Protein AF-0000000085126220 (afdb_homodimer)

Structure (mmCIF, N/CA/C/O backbone):
data_AF-0000000085126220-model_v1
#
loop_
_entity.id
_entity.type
_entity.pdbx_description
1 polymer 'Uncharacterized protein'
#
loop_
_atom_site.group_PDB
_atom_site.id
_atom_site.type_symbol
_atom_site.label_atom_id
_atom_site.label_alt_id
_atom_site.label_comp_id
_atom_site.label_asym_id
_atom_site.label_entity_id
_atom_site.label_seq_id
_atom_site.pdbx_PDB_ins_code
_atom_site.Cartn_x
_atom_site.Cartn_y
_atom_site.Cartn_z
_atom_site.occupancy
_atom_site.B_iso_or_equiv
_atom_site.auth_seq_id
_atom_site.auth_comp_id
_atom_site.auth_asym_id
_atom_site.auth_atom_id
_atom_site.pdbx_PDB_model_num
ATOM 1 N N . MET A 1 1 ? -13.75 8.086 2.643 1 91.69 1 MET A N 1
ATOM 2 C CA . MET A 1 1 ? -12.938 8.398 1.47 1 91.69 1 MET A CA 1
ATOM 3 C C . MET A 1 1 ? -11.453 8.195 1.765 1 91.69 1 MET A C 1
ATOM 5 O O . MET A 1 1 ? -10.992 8.469 2.875 1 91.69 1 MET A O 1
ATOM 9 N N . ILE A 1 2 ? -10.719 7.68 0.769 1 95.56 2 ILE A N 1
ATOM 10 C CA . ILE A 1 2 ? -9.289 7.43 0.929 1 95.56 2 ILE A CA 1
ATOM 11 C C . ILE A 1 2 ? -8.508 8.141 -0.176 1 95.56 2 ILE A C 1
ATOM 13 O O . ILE A 1 2 ? -8.859 8.039 -1.354 1 95.56 2 ILE A O 1
ATOM 17 N N . LEU A 1 3 ? -7.504 8.914 0.227 1 96.62 3 LEU A N 1
ATOM 18 C CA . LEU A 1 3 ? -6.648 9.609 -0.727 1 96.62 3 LEU A CA 1
ATOM 19 C C . LEU A 1 3 ? -5.254 8.992 -0.754 1 96.62 3 LEU A C 1
ATOM 21 O O . LEU A 1 3 ? -4.984 8.016 -0.046 1 96.62 3 LEU A O 1
ATOM 25 N N . THR A 1 4 ? -4.469 9.5 -1.659 1 97.75 4 THR A N 1
ATOM 26 C CA . THR A 1 4 ? -3.082 9.047 -1.735 1 97.75 4 THR A CA 1
ATOM 27 C C . THR A 1 4 ? -2.133 10.125 -1.222 1 97.75 4 THR A C 1
ATOM 29 O O . THR A 1 4 ? -2.27 11.297 -1.572 1 97.75 4 THR A O 1
ATOM 32 N N . LEU A 1 5 ? -1.262 9.734 -0.328 1 98.38 5 LEU A N 1
ATOM 33 C CA . LEU A 1 5 ? -0.122 10.547 0.077 1 98.38 5 LEU A CA 1
ATOM 34 C C . LEU A 1 5 ? 1.168 10.031 -0.548 1 98.38 5 LEU A C 1
ATOM 36 O O . LEU A 1 5 ? 1.564 8.883 -0.307 1 98.38 5 LEU A O 1
ATOM 40 N N . HIS A 1 6 ? 1.802 10.859 -1.366 1 98.81 6 HIS A N 1
ATOM 41 C CA . HIS A 1 6 ? 3.062 10.5 -2.002 1 98.81 6 HIS A CA 1
ATOM 42 C C . HIS A 1 6 ? 4.199 11.391 -1.518 1 98.81 6 HIS A C 1
ATOM 44 O O . HIS A 1 6 ? 4.164 12.609 -1.704 1 98.81 6 HIS A O 1
ATOM 50 N N . ILE A 1 7 ? 5.168 10.758 -0.934 1 98.69 7 ILE A N 1
ATOM 51 C CA . ILE A 1 7 ? 6.309 11.477 -0.385 1 98.69 7 ILE A CA 1
ATOM 52 C C . ILE A 1 7 ? 7.559 11.172 -1.209 1 98.69 7 ILE A C 1
ATOM 54 O O . ILE A 1 7 ? 7.855 10.008 -1.49 1 98.69 7 ILE A O 1
ATOM 58 N N . ASP A 1 8 ? 8.297 12.203 -1.526 1 98.5 8 ASP A N 1
ATOM 59 C CA . ASP A 1 8 ? 9.57 12.07 -2.236 1 98.5 8 ASP A CA 1
ATOM 60 C C . ASP A 1 8 ? 10.68 12.828 -1.522 1 98.5 8 ASP A C 1
ATOM 62 O O . ASP A 1 8 ? 10.461 13.938 -1.032 1 98.5 8 ASP A O 1
ATOM 66 N N . LYS A 1 9 ? 11.773 12.227 -1.567 1 98.06 9 LYS A N 1
ATOM 67 C CA . LYS A 1 9 ? 12.961 12.914 -1.07 1 98.06 9 LYS A CA 1
ATOM 68 C C . LYS A 1 9 ? 13.57 13.805 -2.148 1 98.06 9 LYS A C 1
ATOM 70 O O . LYS A 1 9 ? 13.906 13.328 -3.234 1 98.06 9 LYS A O 1
ATOM 75 N N . GLU A 1 10 ? 13.68 15.031 -1.831 1 97.56 10 GLU A N 1
ATOM 76 C CA . GLU A 1 10 ? 14.352 15.953 -2.738 1 97.56 10 GLU A CA 1
ATOM 77 C C . GLU A 1 10 ? 15.844 16.031 -2.447 1 97.56 10 GLU A C 1
ATOM 79 O O . GLU A 1 10 ? 16.672 15.883 -3.355 1 97.56 10 GLU A O 1
ATOM 84 N N . GLU A 1 11 ? 16.156 16.219 -1.338 1 96 11 GLU A N 1
ATOM 85 C CA . GLU A 1 11 ? 17.484 16.203 -0.728 1 96 11 GLU A CA 1
ATOM 86 C C . GLU A 1 11 ? 17.406 15.898 0.764 1 96 11 GLU A C 1
ATOM 88 O O . GLU A 1 11 ? 16.312 15.859 1.338 1 96 11 GLU A O 1
ATOM 93 N N . PRO A 1 12 ? 18.562 15.539 1.295 1 93.12 12 PRO A N 1
ATOM 94 C CA . PRO A 1 12 ? 18.516 15.266 2.732 1 93.12 12 PRO A CA 1
ATOM 95 C C . PRO A 1 12 ? 17.844 16.391 3.52 1 93.12 12 PRO A C 1
ATOM 97 O O . PRO A 1 12 ? 18.234 17.547 3.393 1 93.12 12 PRO A O 1
ATOM 100 N N . GLY A 1 13 ? 16.812 16.016 4.25 1 96.06 13 GLY A N 1
ATOM 101 C CA . GLY A 1 13 ? 16.141 16.984 5.098 1 96.06 13 GLY A CA 1
ATOM 102 C C . GLY A 1 13 ? 15.055 17.75 4.375 1 96.06 13 GLY A C 1
ATOM 103 O O . GLY A 1 13 ? 14.5 18.703 4.918 1 96.06 13 GLY A O 1
ATOM 104 N N . LEU A 1 14 ? 14.82 17.406 3.148 1 98.25 14 LEU A N 1
ATOM 105 C CA . LEU A 1 14 ? 13.766 18.047 2.363 1 98.25 14 LEU A CA 1
ATOM 106 C C . LEU A 1 14 ? 12.953 17.016 1.604 1 98.25 14 LEU A C 1
ATOM 108 O O . LEU A 1 14 ? 13.445 16.391 0.665 1 98.25 14 LEU A O 1
ATOM 112 N N . TYR A 1 15 ? 11.703 16.969 2.033 1 98.62 15 TYR A N 1
ATOM 113 C CA . TYR A 1 15 ? 10.758 16.031 1.438 1 98.62 15 TYR A CA 1
ATOM 114 C C . TYR A 1 15 ? 9.555 16.766 0.859 1 98.62 15 TYR A C 1
ATOM 116 O O . TYR A 1 15 ? 9.031 17.703 1.475 1 98.62 15 TYR A O 1
ATOM 124 N N . THR A 1 16 ? 9.156 16.359 -0.324 1 98.69 16 THR A N 1
ATOM 125 C CA . THR A 1 16 ? 7.914 16.844 -0.917 1 98.69 16 THR A CA 1
ATOM 126 C C . THR A 1 16 ? 6.789 15.828 -0.741 1 98.69 16 THR A C 1
ATOM 128 O O . THR A 1 16 ? 6.961 14.648 -1.04 1 98.69 16 THR A O 1
ATOM 131 N N . ALA A 1 17 ? 5.695 16.328 -0.171 1 98.5 17 ALA A N 1
ATOM 132 C CA . ALA A 1 17 ? 4.496 15.516 -0 1 98.5 17 ALA A CA 1
ATOM 133 C C . ALA A 1 17 ? 3.367 16 -0.905 1 98.5 17 ALA A C 1
ATOM 135 O O . ALA A 1 17 ? 3.07 17.203 -0.952 1 98.5 17 ALA A O 1
ATOM 136 N N . ARG A 1 18 ? 2.805 15.102 -1.617 1 98.06 18 ARG A N 1
ATOM 137 C CA . ARG A 1 18 ? 1.673 15.383 -2.494 1 98.06 18 ARG A CA 1
ATOM 138 C C . ARG A 1 18 ? 0.462 14.539 -2.115 1 98.06 18 ARG A C 1
ATOM 140 O O . ARG A 1 18 ? 0.597 13.344 -1.825 1 98.06 18 ARG A O 1
ATOM 147 N N . VAL A 1 19 ? -0.639 15.164 -2.096 1 97.5 19 VAL A N 1
ATOM 148 C CA . VAL A 1 19 ? -1.905 14.477 -1.861 1 97.5 19 VAL A CA 1
ATOM 149 C C . VAL A 1 19 ? -2.684 14.367 -3.172 1 97.5 19 VAL A C 1
ATOM 151 O O . VAL A 1 19 ? -2.881 15.367 -3.867 1 97.5 19 VAL A O 1
ATOM 154 N N . LEU A 1 20 ? -3.062 13.133 -3.473 1 96.81 20 LEU A N 1
ATOM 155 C CA . LEU A 1 20 ? -3.746 12.883 -4.738 1 96.81 20 LEU A CA 1
ATOM 156 C C . LEU A 1 20 ? -5.145 12.32 -4.496 1 96.81 20 LEU A C 1
ATOM 158 O O . LEU A 1 20 ? -5.336 11.477 -3.617 1 96.81 20 LEU A O 1
ATOM 162 N N . HIS A 1 21 ? -6.098 12.789 -5.203 1 94.5 21 HIS A N 1
ATOM 163 C CA . HIS A 1 21 ? -7.391 12.148 -5.422 1 94.5 21 HIS A CA 1
ATOM 164 C C . HIS A 1 21 ? -7.445 11.469 -6.789 1 94.5 21 HIS A C 1
ATOM 166 O O . HIS A 1 21 ? -7.617 12.133 -7.809 1 94.5 21 HIS A O 1
ATOM 172 N N . GLY A 1 22 ? -7.348 10.141 -6.73 1 90.44 22 GLY A N 1
ATOM 173 C CA . GLY A 1 22 ? -7.062 9.484 -8 1 90.44 22 GLY A CA 1
ATOM 174 C C . GLY A 1 22 ? -5.75 9.93 -8.617 1 90.44 22 GLY A C 1
ATOM 175 O O . GLY A 1 22 ? -4.695 9.828 -7.98 1 90.44 22 GLY A O 1
ATOM 176 N N . GLN A 1 23 ? -5.809 10.5 -9.812 1 90 23 GLN A N 1
ATOM 177 C CA . GLN A 1 23 ? -4.602 10.953 -10.492 1 90 23 GLN A CA 1
ATOM 178 C C . GLN A 1 23 ? -4.414 12.461 -10.328 1 90 23 GLN A C 1
ATOM 180 O O . GLN A 1 23 ? -3.383 13.008 -10.719 1 90 23 GLN A O 1
ATOM 185 N N . ALA A 1 24 ? -5.383 12.992 -9.648 1 95.19 24 ALA A N 1
ATOM 186 C CA . ALA A 1 24 ? -5.336 14.453 -9.539 1 95.19 24 ALA A CA 1
ATOM 187 C C . ALA A 1 24 ? -4.656 14.875 -8.242 1 95.19 24 ALA A C 1
ATOM 189 O O . ALA A 1 24 ? -5.043 14.438 -7.156 1 95.19 24 ALA A O 1
ATOM 190 N N . GLU A 1 25 ? -3.637 15.711 -8.383 1 96.12 25 GLU A N 1
ATOM 191 C CA . GLU A 1 25 ? -3 16.297 -7.199 1 96.12 25 GLU A CA 1
ATOM 192 C C . GLU A 1 25 ? -3.865 17.391 -6.586 1 96.12 25 GLU A C 1
ATOM 194 O O . GLU A 1 25 ? -4.27 18.328 -7.281 1 96.12 25 GLU A O 1
ATOM 199 N N . VAL A 1 26 ? -4.121 17.328 -5.297 1 94.31 26 VAL A N 1
ATOM 200 C CA . VAL A 1 26 ? -5.039 18.281 -4.68 1 94.31 26 VAL A CA 1
ATOM 201 C C . VAL A 1 26 ? -4.289 19.141 -3.662 1 94.31 26 VAL A C 1
ATOM 203 O O . VAL A 1 26 ? -4.781 20.188 -3.242 1 94.31 26 VAL A O 1
ATOM 206 N N . GLU A 1 27 ? -3.145 18.688 -3.242 1 95 27 GLU A N 1
ATOM 207 C CA . GLU A 1 27 ? -2.309 19.422 -2.301 1 95 27 GLU A CA 1
ATOM 208 C C . GLU A 1 27 ? -0.839 19.047 -2.453 1 95 27 GLU A C 1
ATOM 210 O O . GLU A 1 27 ? -0.52 17.906 -2.828 1 95 27 GLU A O 1
ATOM 215 N N . GLU A 1 28 ? 0.002 20 -2.229 1 97.06 28 GLU A N 1
ATOM 216 C CA . GLU A 1 28 ? 1.443 19.781 -2.154 1 97.06 28 GLU A CA 1
ATOM 217 C C . GLU A 1 28 ? 2.066 20.609 -1.035 1 97.06 28 GLU A C 1
ATOM 219 O O . GLU A 1 28 ? 1.725 21.781 -0.858 1 97.06 28 GLU A O 1
ATOM 224 N N . PHE A 1 29 ? 2.953 19.969 -0.278 1 97.38 29 PHE A N 1
ATOM 225 C CA . PHE A 1 29 ? 3.676 20.672 0.766 1 97.38 29 PHE A CA 1
ATOM 226 C C . PHE A 1 29 ? 5.035 20.031 1.022 1 97.38 29 PHE A C 1
ATOM 228 O O . PHE A 1 29 ? 5.32 18.953 0.509 1 97.38 29 PHE A O 1
ATOM 235 N N . GLN A 1 30 ? 5.891 20.781 1.815 1 98.06 30 GLN A N 1
ATOM 236 C CA . GLN A 1 30 ? 7.223 20.281 2.152 1 98.06 30 GLN A CA 1
ATOM 237 C C . GLN A 1 30 ? 7.328 19.953 3.641 1 98.06 30 GLN A C 1
ATOM 239 O O . GLN A 1 30 ? 6.598 20.531 4.457 1 98.06 30 GLN A O 1
ATOM 244 N N . SER A 1 31 ? 8.188 19.016 3.869 1 98.19 31 SER A N 1
ATOM 245 C CA . SER A 1 31 ? 8.461 18.625 5.246 1 98.19 31 SER A CA 1
ATOM 246 C C . SER A 1 31 ? 9.93 18.266 5.438 1 98.19 31 SER A C 1
ATOM 248 O O . SER A 1 31 ? 10.625 17.969 4.469 1 98.19 31 SER A O 1
ATOM 250 N N . GLY A 1 32 ? 10.344 18.344 6.719 1 98.31 32 GLY A N 1
ATOM 251 C CA . GLY A 1 32 ? 11.727 18 7.016 1 98.31 32 GLY A CA 1
ATOM 252 C C . GLY A 1 32 ? 11.969 16.516 7.133 1 98.31 32 GLY A C 1
ATOM 253 O O . GLY A 1 32 ? 13.102 16.047 6.996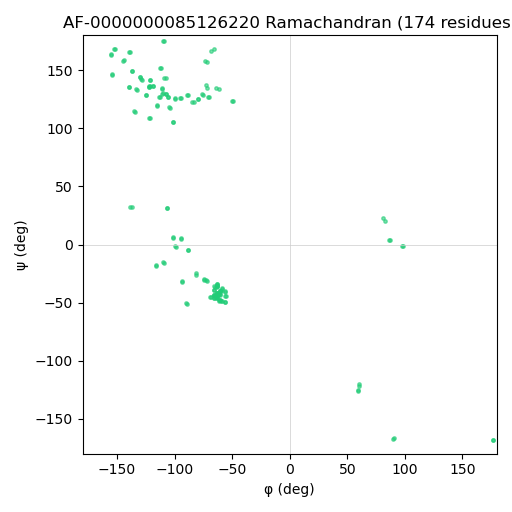 1 98.31 32 GLY A O 1
ATOM 254 N N . THR A 1 33 ? 10.953 15.75 7.488 1 98.56 33 THR A N 1
ATOM 255 C CA . THR A 1 33 ? 11.047 14.305 7.613 1 98.56 33 THR A CA 1
ATOM 256 C C . THR A 1 33 ? 9.805 13.625 7.039 1 98.56 33 THR A C 1
ATOM 258 O O . THR A 1 33 ? 8.789 14.289 6.797 1 98.56 33 THR A O 1
ATOM 261 N N . ILE A 1 34 ? 9.961 12.352 6.848 1 98.62 34 ILE A N 1
ATOM 262 C CA . ILE A 1 34 ? 8.836 11.562 6.371 1 98.62 34 ILE A CA 1
ATOM 263 C C . ILE A 1 34 ? 7.73 11.547 7.43 1 98.62 34 ILE A C 1
ATOM 265 O O . ILE A 1 34 ? 6.551 11.688 7.105 1 98.62 34 ILE A O 1
ATOM 269 N N . SER A 1 35 ? 8.109 11.359 8.68 1 98.75 35 SER A N 1
ATOM 270 C CA . SER A 1 35 ? 7.117 11.312 9.742 1 98.75 35 SER A CA 1
ATOM 271 C C . SER A 1 35 ? 6.371 12.641 9.867 1 98.75 35 SER A C 1
ATOM 273 O O . SER A 1 35 ? 5.16 12.656 10.094 1 98.75 35 SER A O 1
ATOM 275 N N . GLU A 1 36 ? 7.055 13.727 9.656 1 98.25 36 GLU A N 1
ATOM 276 C CA . GLU A 1 36 ? 6.406 15.039 9.672 1 98.25 36 GLU A CA 1
ATOM 277 C C . GLU A 1 36 ? 5.414 15.172 8.523 1 98.25 36 GLU A C 1
ATOM 279 O O . GLU A 1 36 ? 4.32 15.711 8.695 1 98.25 36 GLU A O 1
ATOM 284 N N . ALA A 1 37 ? 5.777 14.734 7.328 1 98.38 37 ALA A N 1
ATOM 285 C CA . ALA A 1 37 ? 4.875 14.766 6.18 1 98.38 37 ALA A CA 1
ATOM 286 C C . ALA A 1 37 ? 3.584 14.016 6.48 1 98.38 37 ALA A C 1
ATOM 288 O O . ALA A 1 37 ? 2.492 14.484 6.152 1 98.38 37 ALA A O 1
ATOM 289 N N . ILE A 1 38 ? 3.717 12.852 7.172 1 98.38 38 ILE A N 1
ATOM 290 C CA . ILE A 1 38 ? 2.566 12.016 7.5 1 98.38 38 ILE A CA 1
ATOM 291 C C . ILE A 1 38 ? 1.688 12.727 8.523 1 98.38 38 ILE A C 1
ATOM 293 O O . ILE A 1 38 ? 0.469 12.82 8.352 1 98.38 38 ILE A O 1
ATOM 297 N N . ARG A 1 39 ? 2.277 13.297 9.547 1 96.94 39 ARG A N 1
ATOM 298 C CA . ARG A 1 39 ? 1.521 13.984 10.586 1 96.94 39 ARG A CA 1
ATOM 299 C C . ARG A 1 39 ? 0.805 15.203 10.023 1 96.94 39 ARG A C 1
ATOM 301 O O . ARG A 1 39 ? -0.366 15.445 10.328 1 96.94 39 ARG A O 1
ATOM 308 N N . ASP A 1 40 ? 1.555 15.969 9.211 1 95.56 40 ASP A N 1
ATOM 309 C CA . ASP A 1 40 ? 0.993 17.188 8.641 1 95.56 40 ASP A CA 1
ATOM 310 C C . ASP A 1 40 ? -0.201 16.875 7.742 1 95.56 40 ASP A C 1
ATOM 312 O O . ASP A 1 40 ? -1.213 17.578 7.777 1 95.56 40 ASP A O 1
ATOM 316 N N . CYS A 1 41 ? -0.038 15.875 6.98 1 96.56 41 CYS A N 1
ATOM 317 C CA . CYS A 1 41 ? -1.123 15.461 6.098 1 96.56 41 CYS A CA 1
ATOM 318 C C . CYS A 1 41 ? -2.359 15.07 6.902 1 96.56 41 CYS A C 1
ATOM 320 O O . CYS A 1 41 ? -3.473 15.484 6.578 1 96.56 41 CYS A O 1
ATOM 322 N N . ALA A 1 42 ? -2.16 14.266 7.902 1 95.06 42 ALA A N 1
ATOM 323 C CA . ALA A 1 42 ? -3.266 13.797 8.734 1 95.06 42 ALA A CA 1
ATOM 324 C C . ALA A 1 42 ? -3.941 14.969 9.453 1 95.06 42 ALA A C 1
ATOM 326 O O . ALA A 1 42 ? -5.16 14.969 9.633 1 95.06 42 ALA A O 1
ATOM 327 N N . GLY A 1 43 ? -3.186 15.914 9.828 1 88.25 43 GLY A N 1
ATOM 328 C CA . GLY A 1 43 ? -3.695 17.078 10.547 1 88.25 43 GLY A CA 1
ATOM 329 C C . GLY A 1 43 ? -4.512 18 9.68 1 88.25 43 GLY A C 1
ATOM 330 O O . GLY A 1 43 ? -5.434 18.672 10.164 1 88.25 43 GLY A O 1
ATOM 331 N N . ALA A 1 44 ? -4.125 18.016 8.391 1 78.5 44 ALA A N 1
ATOM 332 C CA . ALA A 1 44 ? -4.773 18.938 7.461 1 78.5 44 ALA A CA 1
ATOM 333 C C . ALA A 1 44 ? -6.012 18.297 6.832 1 78.5 44 ALA A C 1
ATOM 335 O O . ALA A 1 44 ? -6.742 18.953 6.086 1 78.5 44 ALA A O 1
ATOM 336 N N . SER A 1 45 ? -6.129 17.109 7.176 1 68.56 45 SER A N 1
ATOM 337 C CA . SER A 1 45 ? -7.121 16.328 6.445 1 68.56 45 SER A CA 1
ATOM 338 C C . SER A 1 45 ? -8.539 16.734 6.828 1 68.56 45 SER A C 1
ATOM 340 O O . SER A 1 45 ? -8.797 17.078 7.98 1 68.56 45 SER A O 1
ATOM 342 N N . LEU A 1 46 ? -9.195 16.844 5.719 1 66.75 46 LEU A N 1
ATOM 343 C CA . LEU A 1 46 ? -10.578 17.297 5.703 1 66.75 46 LEU A CA 1
ATOM 344 C C . LEU A 1 46 ? -11.5 16.297 6.387 1 66.75 46 LEU A C 1
ATOM 346 O O . LEU A 1 46 ? -11.117 15.133 6.574 1 66.75 46 LEU A O 1
ATOM 350 N N . GLN A 1 47 ? -12.656 16.875 6.566 1 74.75 47 GLN A N 1
ATOM 351 C CA . GLN A 1 47 ? -13.766 16.047 7.035 1 74.75 47 GLN A CA 1
ATOM 352 C C . GLN A 1 47 ? -14.133 14.977 6.02 1 74.75 47 GLN A C 1
ATOM 354 O O . GLN A 1 47 ? -14.086 15.211 4.809 1 74.75 47 GLN A O 1
ATOM 359 N N . GLY A 1 48 ? -14.32 13.766 6.492 1 84.12 48 GLY A N 1
ATOM 360 C CA . GLY A 1 48 ? -14.797 12.688 5.641 1 84.12 48 GLY A CA 1
ATOM 361 C C . GLY A 1 48 ? -13.688 11.797 5.129 1 84.12 48 GLY A C 1
ATOM 362 O O . GLY A 1 48 ? -13.945 10.805 4.441 1 84.12 48 GLY A O 1
ATOM 363 N N . LEU A 1 49 ? -12.539 12.203 5.543 1 91.62 49 LEU A N 1
ATOM 364 C CA . LEU A 1 49 ? -11.414 11.375 5.137 1 91.62 49 LEU A CA 1
ATOM 365 C C . LEU A 1 49 ? -11.164 10.266 6.156 1 91.62 49 LEU A C 1
ATOM 367 O O . LEU A 1 49 ? -11.094 10.531 7.359 1 91.62 49 LEU A O 1
ATOM 371 N N . ASP A 1 50 ? -11.086 9.07 5.586 1 93.88 50 ASP A N 1
ATOM 372 C CA . ASP A 1 50 ? -10.867 7.918 6.449 1 93.88 50 ASP A CA 1
ATOM 373 C C . ASP A 1 50 ? -9.375 7.594 6.566 1 93.88 50 ASP A C 1
ATOM 375 O O . ASP A 1 50 ? -8.938 7.031 7.57 1 93.88 50 ASP A O 1
ATOM 379 N N . GLY A 1 51 ? -8.672 7.84 5.539 1 96.56 51 GLY A N 1
ATOM 380 C CA . GLY A 1 51 ? -7.262 7.484 5.535 1 96.56 51 GLY A CA 1
ATOM 381 C C . GLY A 1 51 ? -6.578 7.766 4.211 1 96.56 51 GLY A C 1
ATOM 382 O O . GLY A 1 51 ? -7.117 8.492 3.371 1 96.56 51 GLY A O 1
ATOM 383 N N . PHE A 1 52 ? -5.387 7.242 4.098 1 97.75 52 PHE A N 1
ATOM 384 C CA . PHE 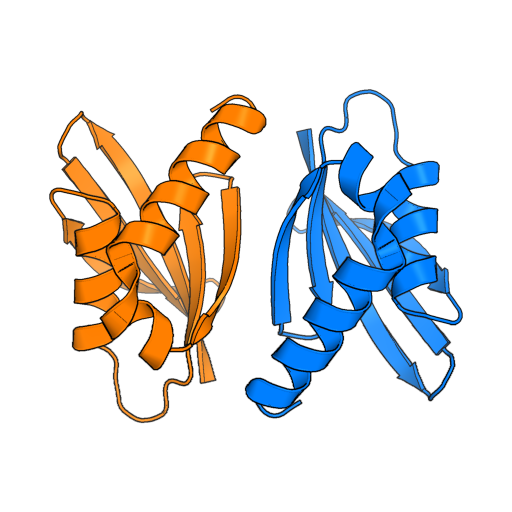A 1 52 ? -4.562 7.445 2.914 1 97.75 52 PHE A CA 1
ATOM 385 C C . PHE A 1 52 ? -3.898 6.145 2.484 1 97.75 52 PHE A C 1
ATOM 387 O O . PHE A 1 52 ? -3.596 5.289 3.32 1 97.75 52 PHE A O 1
ATOM 394 N N . HIS A 1 53 ? -3.633 5.945 1.171 1 98.44 53 HIS A N 1
ATOM 395 C CA . HIS A 1 53 ? -2.533 5.113 0.697 1 98.44 53 HIS A CA 1
ATOM 396 C C . HIS A 1 53 ? -1.207 5.859 0.766 1 98.44 53 HIS A C 1
ATOM 398 O O . HIS A 1 53 ? -1.055 6.918 0.152 1 98.44 53 HIS A O 1
ATOM 404 N N . ILE A 1 54 ? -0.172 5.312 1.45 1 98.81 54 ILE A N 1
ATOM 405 C CA . ILE A 1 54 ? 1.032 6.094 1.714 1 98.81 54 ILE A CA 1
ATOM 406 C C . ILE A 1 54 ? 2.209 5.504 0.939 1 98.81 54 ILE A C 1
ATOM 408 O O . ILE A 1 54 ? 2.494 4.309 1.046 1 98.81 54 ILE A O 1
ATOM 412 N N . TRP A 1 55 ? 2.818 6.414 0.21 1 98.69 55 TRP A N 1
ATOM 413 C CA . TRP A 1 55 ? 3.955 6.055 -0.63 1 98.69 55 TRP A CA 1
ATOM 414 C C . TRP A 1 55 ? 5.191 6.859 -0.249 1 98.69 55 TRP A C 1
ATOM 416 O O . TRP A 1 55 ? 5.094 8.047 0.077 1 98.69 55 TRP A O 1
ATOM 426 N N . TYR A 1 56 ? 6.305 6.266 -0.275 1 98.75 56 TYR A N 1
ATOM 427 C CA . TYR A 1 56 ? 7.625 6.895 -0.303 1 98.75 56 TYR A CA 1
ATOM 428 C C . TYR A 1 56 ? 8.414 6.449 -1.529 1 98.75 56 TYR A C 1
ATOM 430 O O . TYR A 1 56 ? 8.852 5.297 -1.611 1 98.75 56 TYR A O 1
ATOM 438 N N . GLY A 1 57 ? 8.547 7.418 -2.439 1 97.19 57 GLY A N 1
ATOM 439 C CA . GLY A 1 57 ? 9.055 6.992 -3.732 1 97.19 57 GLY A CA 1
ATOM 440 C C . GLY A 1 57 ? 8.188 5.941 -4.398 1 97.19 57 GLY A C 1
ATOM 441 O O . GLY A 1 57 ? 6.988 6.148 -4.586 1 97.19 57 GLY A O 1
ATOM 442 N N . HIS A 1 58 ? 8.797 4.828 -4.762 1 96.94 58 HIS A N 1
ATOM 443 C CA . HIS A 1 58 ? 8.07 3.777 -5.465 1 96.94 58 HIS A CA 1
ATOM 444 C C . HIS A 1 58 ? 7.539 2.729 -4.496 1 96.94 58 HIS A C 1
ATOM 446 O O . HIS A 1 58 ? 7.012 1.697 -4.918 1 96.94 58 HIS A O 1
ATOM 452 N N . ILE A 1 59 ? 7.711 2.967 -3.176 1 98.38 59 ILE A N 1
ATOM 453 C CA . ILE A 1 59 ? 7.352 2.012 -2.133 1 98.38 59 ILE A CA 1
ATOM 454 C C . ILE A 1 59 ? 6.105 2.5 -1.396 1 98.38 59 ILE A C 1
ATOM 456 O O . ILE A 1 59 ? 5.941 3.699 -1.168 1 98.38 59 ILE A O 1
ATOM 460 N N . SER A 1 60 ? 5.223 1.539 -1.005 1 98.75 60 SER A N 1
ATOM 461 C CA . SER A 1 60 ? 4.016 1.877 -0.258 1 98.75 60 SER A CA 1
ATOM 462 C C . SER A 1 60 ? 3.869 1.001 0.981 1 98.75 60 SER A C 1
ATOM 464 O O . SER A 1 60 ? 4.148 -0.199 0.937 1 98.75 60 SER A O 1
ATOM 466 N N . ILE A 1 61 ? 3.348 1.655 2.021 1 98.75 61 ILE A N 1
ATOM 467 C CA . ILE A 1 61 ? 2.99 0.866 3.195 1 98.75 61 ILE A CA 1
ATOM 468 C C . ILE A 1 61 ? 1.481 0.63 3.219 1 98.75 61 ILE A C 1
ATOM 470 O O . ILE A 1 61 ? 0.941 0.127 4.207 1 98.75 61 ILE A O 1
ATOM 474 N N . GLY A 1 62 ? 0.792 1.013 2.193 1 98.69 62 GLY A N 1
ATOM 475 C CA . GLY A 1 62 ? -0.607 0.654 2.025 1 98.69 62 GLY A CA 1
ATOM 476 C C . GLY A 1 62 ? -1.56 1.654 2.652 1 98.69 62 GLY A C 1
ATOM 477 O O . GLY A 1 62 ? -1.191 2.807 2.887 1 98.69 62 GLY A O 1
ATOM 478 N N . THR A 1 63 ? -2.84 1.229 2.75 1 98.5 63 THR A N 1
ATOM 479 C CA . THR A 1 63 ? -3.92 2.031 3.312 1 98.5 63 THR A CA 1
ATOM 480 C C . THR A 1 63 ? -3.75 2.188 4.82 1 98.5 63 THR A C 1
ATOM 482 O O . THR A 1 63 ? -3.578 1.198 5.535 1 98.5 63 THR A O 1
ATOM 485 N N . THR A 1 64 ? -3.771 3.402 5.27 1 98.19 64 THR A N 1
ATOM 486 C CA . THR A 1 64 ? -3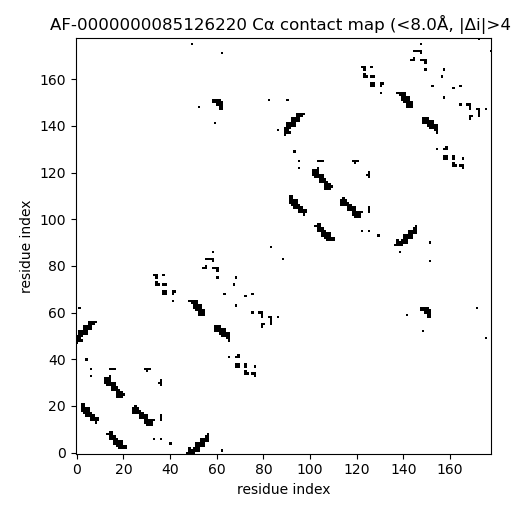.543 3.742 6.672 1 98.19 64 THR A CA 1
ATOM 487 C C . THR A 1 64 ? -4.598 4.727 7.168 1 98.19 64 THR A C 1
ATOM 489 O O . THR A 1 64 ? -4.91 5.703 6.488 1 98.19 64 THR A O 1
ATOM 492 N N . SER A 1 65 ? -5.137 4.441 8.336 1 96.88 65 SER A N 1
ATOM 493 C CA . SER A 1 65 ? -6.176 5.316 8.867 1 96.88 65 SER A CA 1
ATOM 494 C C . SER A 1 65 ? -5.586 6.637 9.359 1 96.88 65 SER A C 1
ATOM 496 O O . SER A 1 65 ? -4.414 6.695 9.742 1 96.88 65 SER A O 1
ATOM 498 N N . LEU A 1 66 ? -6.449 7.668 9.43 1 96.12 66 LEU A N 1
ATOM 499 C CA . LEU A 1 66 ? -6.023 8.961 9.961 1 96.12 66 LEU A CA 1
ATOM 500 C C . LEU A 1 66 ? -5.559 8.828 11.406 1 96.12 66 LEU A C 1
ATOM 502 O O . LEU A 1 66 ? -4.594 9.477 11.812 1 96.12 66 LEU A O 1
ATOM 506 N N . TYR A 1 67 ? -6.258 8.047 12.102 1 94.75 67 TYR A N 1
ATOM 507 C CA . TYR A 1 67 ? -5.898 7.836 13.5 1 94.75 67 TYR A CA 1
ATOM 508 C C . TYR A 1 67 ? -4.457 7.348 13.625 1 94.75 67 TYR A C 1
ATOM 510 O O . TYR A 1 67 ? -3.67 7.906 14.391 1 94.75 67 TYR A O 1
ATOM 518 N N . VAL A 1 68 ? -4.062 6.332 12.875 1 97.06 68 VAL A N 1
ATOM 519 C CA . VAL A 1 68 ? -2.717 5.766 12.93 1 97.06 68 VAL A CA 1
ATOM 520 C C . VAL A 1 68 ? -1.703 6.797 12.438 1 97.06 68 VAL A C 1
ATOM 522 O O . VAL A 1 68 ? -0.617 6.93 13.008 1 97.06 68 VAL A O 1
ATOM 525 N N . MET A 1 69 ? -2.059 7.523 11.438 1 97.5 69 MET A N 1
ATOM 526 C CA . MET A 1 69 ? -1.169 8.555 10.906 1 97.5 69 MET A CA 1
ATOM 527 C C . MET A 1 69 ? -0.848 9.594 11.969 1 97.5 69 MET A C 1
ATOM 529 O O . MET A 1 69 ? 0.297 10.039 12.086 1 97.5 69 MET A O 1
ATOM 533 N N . ARG A 1 70 ? -1.831 9.977 12.766 1 95.44 70 ARG A N 1
ATOM 534 C CA . ARG A 1 70 ? -1.663 11.023 13.773 1 95.44 70 ARG A CA 1
ATOM 535 C C . ARG A 1 70 ? -0.851 10.508 14.961 1 95.44 70 ARG A C 1
ATOM 537 O O . ARG A 1 70 ? -0.037 11.242 15.523 1 95.44 70 ARG A O 1
ATOM 544 N N . HIS A 1 71 ? -0.972 9.234 15.211 1 96.62 71 HIS A N 1
ATOM 545 C CA . HIS A 1 71 ? -0.465 8.773 16.5 1 96.62 71 HIS A CA 1
ATOM 546 C C . HIS A 1 71 ? 0.8 7.938 16.328 1 96.62 71 HIS A C 1
ATOM 548 O O . HIS A 1 71 ? 1.541 7.719 17.281 1 96.62 71 HIS A O 1
ATOM 554 N N . ASP A 1 72 ? 1.075 7.477 15.125 1 98.19 72 ASP A N 1
ATOM 555 C CA . ASP A 1 72 ? 2.186 6.547 14.938 1 98.19 72 ASP A CA 1
ATOM 556 C C . ASP A 1 72 ? 3.002 6.91 13.703 1 98.19 72 ASP A C 1
ATOM 558 O O . ASP A 1 72 ? 3.518 6.027 13.016 1 98.19 72 ASP A O 1
ATOM 562 N N . ALA A 1 73 ? 3.092 8.148 13.398 1 98.44 73 ALA A N 1
ATOM 563 C CA . ALA A 1 73 ? 3.754 8.609 12.18 1 98.44 73 ALA A CA 1
ATOM 564 C C . ALA A 1 73 ? 5.211 8.148 12.141 1 98.44 73 ALA A C 1
ATOM 566 O O . ALA A 1 73 ? 5.73 7.812 11.078 1 98.44 73 ALA A O 1
ATOM 567 N N . GLU A 1 74 ? 5.902 8.156 13.297 1 98.69 74 GLU A N 1
ATOM 568 C CA . GLU A 1 74 ? 7.305 7.746 13.328 1 98.69 74 GLU A CA 1
ATOM 569 C C . GLU A 1 74 ? 7.465 6.285 12.922 1 98.69 74 GLU A C 1
ATOM 571 O O . GLU A 1 74 ? 8.375 5.941 12.164 1 98.69 74 GLU A O 1
ATOM 576 N N . THR A 1 75 ? 6.66 5.445 13.422 1 98.69 75 THR A N 1
ATOM 577 C CA . THR A 1 75 ? 6.703 4.027 13.07 1 98.69 75 THR A CA 1
ATOM 578 C C . THR A 1 75 ? 6.402 3.828 11.594 1 98.69 75 THR A C 1
ATOM 580 O O . THR A 1 75 ? 7.062 3.033 10.922 1 98.69 75 THR A O 1
ATOM 583 N N . LEU A 1 76 ? 5.434 4.535 11.078 1 98.81 76 LEU A N 1
ATOM 584 C CA . LEU A 1 76 ? 5.094 4.465 9.656 1 98.81 76 LEU A CA 1
ATOM 585 C C . LEU A 1 76 ? 6.277 4.887 8.789 1 98.81 76 LEU A C 1
ATOM 587 O O . LEU A 1 76 ? 6.582 4.238 7.789 1 98.81 76 LEU A O 1
ATOM 591 N N . ALA A 1 77 ? 6.918 5.949 9.227 1 98.81 77 ALA A N 1
ATOM 592 C CA . ALA A 1 77 ? 8.078 6.445 8.492 1 98.81 77 ALA A CA 1
ATOM 593 C C . ALA A 1 77 ? 9.203 5.414 8.492 1 98.81 77 ALA A C 1
ATOM 595 O O . ALA A 1 77 ? 9.844 5.18 7.461 1 98.81 77 ALA A O 1
ATOM 596 N N . GLN A 1 78 ? 9.375 4.844 9.586 1 98.69 78 GLN A N 1
ATOM 597 C CA . GLN A 1 78 ? 10.414 3.82 9.688 1 98.69 78 GLN A CA 1
ATOM 598 C C . GLN A 1 78 ? 10.117 2.645 8.758 1 98.69 78 GLN A C 1
ATOM 600 O O . GLN A 1 78 ? 11.023 2.115 8.109 1 98.69 78 GLN A O 1
ATOM 605 N N . ARG A 1 79 ? 8.914 2.254 8.727 1 98.31 79 ARG A N 1
ATOM 606 C CA . ARG A 1 79 ? 8.523 1.164 7.836 1 98.31 79 ARG A CA 1
ATOM 607 C C . ARG A 1 79 ? 8.766 1.533 6.375 1 98.31 79 ARG A C 1
ATOM 609 O O . ARG A 1 79 ? 9.258 0.714 5.598 1 98.31 79 ARG A O 1
ATOM 616 N N . LEU A 1 80 ? 8.453 2.725 6.035 1 98.62 80 LEU A N 1
ATOM 617 C CA . LEU A 1 80 ? 8.664 3.197 4.672 1 98.62 80 LEU A CA 1
ATOM 618 C C . LEU A 1 80 ? 10.141 3.156 4.301 1 98.62 80 LEU A C 1
ATOM 620 O O . LEU A 1 80 ? 10.508 2.648 3.24 1 98.62 80 LEU A O 1
ATOM 624 N N . VAL A 1 81 ? 10.938 3.666 5.168 1 98.06 81 VAL A N 1
ATOM 625 C CA . VAL A 1 81 ? 12.375 3.738 4.895 1 98.06 81 VAL A CA 1
ATOM 626 C C . VAL A 1 81 ? 12.953 2.328 4.816 1 98.06 81 VAL A C 1
ATOM 628 O O . VAL A 1 81 ? 13.742 2.023 3.922 1 98.06 81 VAL A O 1
ATOM 631 N N . SER A 1 82 ? 12.586 1.519 5.758 1 98 82 SER A N 1
ATOM 632 C CA . SER A 1 82 ? 13.07 0.141 5.77 1 98 82 SER A CA 1
ATOM 633 C C . SER A 1 82 ? 12.664 -0.599 4.5 1 98 82 SER A C 1
ATOM 635 O O . SER A 1 82 ? 13.492 -1.258 3.867 1 98 82 SER A O 1
ATOM 637 N N . LEU A 1 83 ? 11.43 -0.505 4.145 1 97.62 83 LEU A N 1
ATOM 638 C CA . LEU A 1 83 ? 10.93 -1.165 2.945 1 97.62 83 LEU A CA 1
ATOM 639 C C . LEU A 1 83 ? 11.602 -0.609 1.696 1 97.62 83 LEU A C 1
ATOM 641 O O . LEU A 1 83 ? 11.953 -1.364 0.787 1 97.62 83 LEU A O 1
ATOM 645 N N . HIS A 1 84 ? 11.734 0.654 1.669 1 97.56 84 HIS A N 1
ATOM 646 C CA . HIS A 1 84 ? 12.406 1.306 0.549 1 97.56 84 HIS A CA 1
ATOM 647 C C . HIS A 1 84 ? 13.812 0.745 0.345 1 97.56 84 HIS A C 1
ATOM 649 O O . HIS A 1 84 ? 14.211 0.465 -0.786 1 97.56 84 HIS A O 1
ATOM 655 N N . SER A 1 85 ? 14.477 0.597 1.457 1 96.25 85 SER A N 1
ATOM 656 C CA . SER A 1 85 ? 15.828 0.053 1.398 1 96.25 85 SER A CA 1
ATOM 657 C C . SER A 1 85 ? 15.82 -1.394 0.914 1 96.25 85 SER A C 1
ATOM 659 O O . SER A 1 85 ? 16.719 -1.814 0.187 1 96.25 85 SER A O 1
ATOM 661 N N . GLN A 1 86 ? 14.836 -2.17 1.272 1 94.94 86 GLN A N 1
ATOM 662 C CA . GLN A 1 86 ? 14.711 -3.572 0.891 1 94.94 86 GLN A CA 1
ATOM 663 C C . GLN A 1 86 ? 14.57 -3.721 -0.621 1 94.94 86 GLN A C 1
ATOM 665 O O . GLN A 1 86 ? 15.008 -4.715 -1.198 1 94.94 86 GLN A O 1
ATOM 670 N N . PHE A 1 87 ? 13.914 -2.76 -1.229 1 94.75 87 PHE A N 1
ATOM 671 C CA . PHE A 1 87 ? 13.609 -2.896 -2.648 1 94.75 87 PHE A CA 1
ATOM 672 C C . PHE A 1 87 ? 14.492 -1.984 -3.486 1 94.75 87 PHE A C 1
ATOM 674 O O . PHE A 1 87 ? 14.133 -1.608 -4.602 1 94.75 87 PHE A O 1
ATOM 681 N N . GLY A 1 88 ? 15.648 -1.725 -3.086 1 81.44 88 GLY A N 1
ATOM 682 C CA . GLY A 1 88 ? 16.703 -1.067 -3.84 1 81.44 88 GLY A CA 1
ATOM 683 C C . GLY A 1 88 ? 16.594 0.445 -3.828 1 81.44 88 GLY A C 1
ATOM 684 O O . GLY A 1 88 ? 16.984 1.11 -4.789 1 81.44 88 GLY A O 1
ATOM 685 N N . GLY A 1 89 ? 15.93 0.899 -2.926 1 68.69 89 GLY A N 1
ATOM 686 C CA . GLY A 1 89 ? 16.031 2.338 -2.738 1 68.69 89 GLY A CA 1
ATOM 687 C C . GLY A 1 89 ? 17.25 2.748 -1.936 1 68.69 89 GLY A C 1
ATOM 688 O O . GLY A 1 89 ? 17.938 1.901 -1.355 1 68.69 89 GLY A O 1
ATOM 689 N N . MET B 1 1 ? 12.312 -4.957 -9.844 1 91.69 1 MET B N 1
ATOM 690 C CA . MET B 1 1 ? 11.07 -4.449 -10.422 1 91.69 1 MET B CA 1
ATOM 691 C C . MET B 1 1 ? 9.875 -4.801 -9.531 1 91.69 1 MET B C 1
ATOM 693 O O . MET B 1 1 ? 9.836 -5.879 -8.945 1 91.69 1 MET B O 1
ATOM 697 N N . ILE B 1 2 ? 8.914 -3.865 -9.43 1 95.56 2 ILE B N 1
ATOM 698 C CA . ILE B 1 2 ? 7.723 -4.078 -8.609 1 95.56 2 ILE B CA 1
ATOM 699 C C . ILE B 1 2 ? 6.469 -3.875 -9.461 1 95.56 2 ILE B C 1
ATOM 701 O O . ILE B 1 2 ? 6.352 -2.877 -10.172 1 95.56 2 ILE B O 1
ATOM 705 N N . LEU B 1 3 ? 5.582 -4.852 -9.406 1 96.62 3 LEU B N 1
ATOM 706 C CA . LEU B 1 3 ? 4.316 -4.762 -10.125 1 96.62 3 LEU B CA 1
ATOM 707 C C . LEU B 1 3 ? 3.15 -4.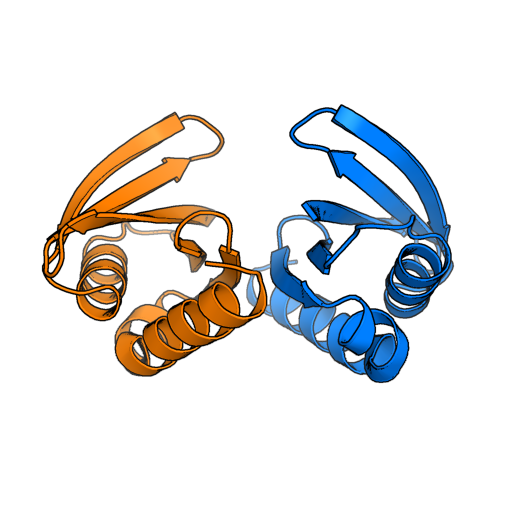586 -9.164 1 96.62 3 LEU B C 1
ATOM 709 O O . LEU B 1 3 ? 3.354 -4.504 -7.945 1 96.62 3 LEU B O 1
ATOM 713 N N . THR B 1 4 ? 2.002 -4.398 -9.75 1 97.75 4 THR B N 1
ATOM 714 C CA . THR B 1 4 ? 0.799 -4.293 -8.93 1 97.75 4 THR B CA 1
ATOM 715 C C . THR B 1 4 ? -0.057 -5.551 -9.062 1 97.75 4 THR B C 1
ATOM 717 O O . THR B 1 4 ? -0.276 -6.043 -10.172 1 97.75 4 THR B O 1
ATOM 720 N N . LEU B 1 5 ? -0.437 -6.094 -7.938 1 98.31 5 LEU B N 1
ATOM 721 C CA . LEU B 1 5 ? -1.462 -7.133 -7.871 1 98.31 5 LEU B CA 1
ATOM 722 C C . LEU B 1 5 ? -2.775 -6.562 -7.348 1 98.31 5 LEU B C 1
ATOM 724 O O . LEU B 1 5 ? -2.836 -6.059 -6.227 1 98.31 5 LEU B O 1
ATOM 728 N N . HIS B 1 6 ? -3.816 -6.625 -8.172 1 98.81 6 HIS B N 1
ATOM 729 C CA . HIS B 1 6 ? -5.137 -6.145 -7.781 1 98.81 6 HIS B CA 1
ATOM 730 C C . HIS B 1 6 ? -6.145 -7.289 -7.727 1 98.81 6 HIS B C 1
ATOM 732 O O . HIS B 1 6 ? -6.395 -7.949 -8.734 1 98.81 6 HIS B O 1
ATOM 738 N N . ILE B 1 7 ? -6.684 -7.484 -6.562 1 98.75 7 ILE B N 1
ATOM 739 C CA . ILE B 1 7 ? -7.641 -8.57 -6.344 1 98.75 7 ILE B CA 1
ATOM 740 C C . ILE B 1 7 ? -9.031 -7.988 -6.109 1 98.75 7 ILE B C 1
ATOM 742 O O . ILE B 1 7 ? -9.203 -7.074 -5.297 1 98.75 7 ILE B O 1
ATOM 746 N N . ASP B 1 8 ? -10.016 -8.547 -6.766 1 98.5 8 ASP B N 1
ATOM 747 C CA . ASP B 1 8 ? -11.414 -8.172 -6.582 1 98.5 8 ASP B CA 1
ATOM 748 C C . ASP B 1 8 ? -12.289 -9.391 -6.312 1 98.5 8 ASP B C 1
ATOM 750 O O . ASP B 1 8 ? -12.102 -10.445 -6.934 1 98.5 8 ASP B O 1
ATOM 754 N N . LYS B 1 9 ? -13.172 -9.156 -5.461 1 98.06 9 LYS B N 1
ATOM 755 C CA . LYS B 1 9 ? -14.188 -10.188 -5.23 1 98.06 9 LYS B CA 1
ATOM 756 C C . LYS B 1 9 ? -15.312 -10.094 -6.254 1 98.06 9 LYS B C 1
ATOM 758 O O . LYS B 1 9 ? -15.953 -9.047 -6.387 1 98.06 9 LYS B O 1
ATOM 763 N N . GLU B 1 10 ? -15.516 -11.156 -6.941 1 97.62 10 GLU B N 1
ATOM 764 C CA . GLU B 1 10 ? -16.641 -11.227 -7.871 1 97.62 10 GLU B CA 1
ATOM 765 C C . GLU B 1 10 ? -17.891 -11.75 -7.18 1 97.62 10 GLU B C 1
ATOM 767 O O . GLU B 1 10 ? -18.969 -11.141 -7.277 1 97.62 10 GLU B O 1
ATOM 772 N N . GLU B 1 11 ? -17.766 -12.742 -6.574 1 96.06 11 GLU B N 1
ATOM 773 C CA . GLU B 1 11 ? -18.734 -13.422 -5.715 1 96.06 11 GLU B CA 1
ATOM 774 C C . GLU B 1 11 ? -18.031 -14.297 -4.684 1 96.06 11 GLU B C 1
ATOM 776 O O . GLU B 1 11 ? -16.812 -14.492 -4.75 1 96.06 11 GLU B O 1
ATOM 781 N N . PRO B 1 12 ? -18.828 -14.656 -3.67 1 93.44 12 PRO B N 1
ATOM 782 C CA . PRO B 1 12 ? -18.188 -15.516 -2.682 1 93.44 12 PRO B CA 1
ATOM 783 C C . PRO B 1 12 ? -17.469 -16.703 -3.318 1 93.44 12 PRO B C 1
ATOM 785 O O . PRO B 1 12 ? -18.078 -17.453 -4.094 1 93.44 12 PRO B O 1
ATOM 788 N N . GLY B 1 13 ? -16.188 -16.812 -3.021 1 96.19 13 GLY B N 1
ATOM 789 C CA . GLY B 1 13 ? -15.422 -17.938 -3.508 1 96.19 13 GLY B CA 1
ATOM 790 C C . GLY B 1 13 ? -14.859 -17.719 -4.898 1 96.19 13 GLY B C 1
ATOM 791 O O . GLY B 1 13 ? -14.312 -18.656 -5.508 1 96.19 13 GLY B O 1
ATOM 792 N N . LEU B 1 14 ? -15.055 -16.562 -5.441 1 98.31 14 LEU B N 1
ATOM 793 C CA . LEU B 1 14 ? -14.523 -16.219 -6.758 1 98.31 14 LEU B CA 1
ATOM 794 C C . LEU B 1 14 ? -13.883 -14.836 -6.742 1 98.31 14 LEU B C 1
ATOM 796 O O . LEU B 1 14 ? -14.586 -13.82 -6.621 1 98.31 14 LEU B O 1
ATOM 800 N N . TYR B 1 15 ? -12.586 -14.883 -6.949 1 98.62 15 TYR B N 1
ATOM 801 C CA . TYR B 1 15 ? -11.789 -13.664 -6.957 1 98.62 15 TYR B CA 1
ATOM 802 C C . TYR B 1 15 ? -11.047 -13.508 -8.281 1 98.62 15 TYR B C 1
ATOM 804 O O . TYR B 1 15 ? -10.5 -14.477 -8.812 1 98.62 15 TYR B O 1
ATOM 812 N N . THR B 1 16 ? -11.07 -12.312 -8.812 1 98.69 16 THR B N 1
ATOM 813 C CA . THR B 1 16 ? -10.266 -11.984 -9.977 1 98.69 16 THR B CA 1
ATOM 814 C C . THR B 1 16 ? -9 -11.242 -9.57 1 98.69 16 THR B C 1
ATOM 816 O O . THR B 1 16 ? -9.055 -10.266 -8.82 1 98.69 16 THR B O 1
ATOM 819 N N . ALA B 1 17 ? -7.879 -11.797 -10.016 1 98.5 17 ALA B N 1
ATOM 820 C CA . ALA B 1 17 ? -6.582 -11.172 -9.781 1 98.5 17 ALA B CA 1
ATOM 821 C C . ALA B 1 17 ? -5.992 -10.625 -11.078 1 98.5 17 ALA B C 1
ATOM 823 O O . ALA B 1 17 ? -5.965 -11.32 -12.094 1 98.5 17 ALA B O 1
ATOM 824 N N . ARG B 1 18 ? -5.578 -9.414 -11.031 1 98.06 18 ARG B N 1
ATOM 825 C CA . ARG B 1 18 ? -4.941 -8.75 -12.172 1 98.06 18 ARG B CA 1
ATOM 826 C C . ARG B 1 18 ? -3.547 -8.258 -11.805 1 98.06 18 ARG B C 1
ATOM 828 O O . ARG B 1 18 ? -3.342 -7.711 -10.719 1 98.06 18 ARG B O 1
ATOM 835 N N . VAL B 1 19 ? -2.66 -8.492 -12.672 1 97.44 19 VAL B N 1
ATOM 836 C CA . VAL B 1 19 ? -1.3 -7.98 -12.523 1 97.44 19 VAL B CA 1
ATOM 837 C C . VAL B 1 19 ? -1.081 -6.812 -13.484 1 97.44 19 VAL B C 1
ATOM 839 O O . VAL B 1 19 ? -1.353 -6.922 -14.68 1 97.44 19 VAL B O 1
ATOM 842 N N . LEU B 1 20 ? -0.634 -5.711 -12.898 1 96.88 20 LEU B N 1
ATOM 843 C CA . LEU B 1 20 ? -0.451 -4.5 -13.688 1 96.88 20 LEU B CA 1
ATOM 844 C C . LEU B 1 20 ? 1.01 -4.062 -13.68 1 96.88 20 LEU B C 1
ATOM 846 O O . LEU B 1 20 ? 1.675 -4.113 -12.641 1 96.88 20 LEU B O 1
ATOM 850 N N . HIS B 1 21 ? 1.521 -3.686 -14.781 1 94.5 21 HIS B N 1
ATOM 851 C CA . HIS B 1 21 ? 2.727 -2.879 -14.938 1 94.5 21 HIS B CA 1
ATOM 852 C C . HIS B 1 21 ? 2.381 -1.425 -15.242 1 94.5 21 HIS B C 1
ATOM 854 O O . HIS B 1 21 ? 2.016 -1.088 -16.375 1 94.5 21 HIS B O 1
ATOM 860 N N . GLY B 1 22 ? 2.564 -0.606 -14.195 1 90.62 22 GLY B N 1
ATOM 861 C CA . GLY B 1 22 ? 1.94 0.7 -14.336 1 90.62 22 GLY B CA 1
ATOM 862 C C . GLY B 1 22 ? 0.434 0.628 -14.5 1 90.62 22 GLY B C 1
ATOM 863 O O . GLY B 1 22 ? -0.259 0.034 -13.672 1 90.62 22 GLY B O 1
ATOM 864 N N . GLN B 1 23 ? -0.075 1.147 -15.578 1 90.19 23 GLN B N 1
ATOM 865 C CA . GLN B 1 23 ? -1.512 1.137 -15.828 1 90.19 23 GLN B CA 1
ATOM 866 C C . GLN B 1 23 ? -1.897 -0.008 -16.766 1 90.19 23 GLN B C 1
ATOM 868 O O . GLN B 1 23 ? -3.082 -0.262 -16.984 1 90.19 23 GLN B O 1
ATOM 873 N N . ALA B 1 24 ? -0.855 -0.684 -17.156 1 95.19 24 ALA B N 1
ATOM 874 C CA . ALA B 1 24 ? -1.124 -1.733 -18.141 1 95.19 24 ALA B CA 1
ATOM 875 C C . ALA B 1 24 ? -1.322 -3.084 -17.453 1 95.19 24 ALA B C 1
ATOM 877 O O . ALA B 1 24 ? -0.479 -3.518 -16.672 1 95.19 24 ALA B O 1
ATOM 878 N N . GLU B 1 25 ? -2.459 -3.703 -17.766 1 96.12 25 GLU B N 1
ATOM 879 C CA . GLU B 1 25 ? -2.688 -5.059 -17.266 1 96.12 25 GLU B CA 1
ATOM 880 C C . GLU B 1 25 ? -1.87 -6.074 -18.062 1 96.12 25 GLU B C 1
ATOM 882 O O . GLU B 1 25 ? -1.944 -6.117 -19.297 1 96.12 25 GLU B O 1
ATOM 887 N N . VAL B 1 26 ? -1.12 -6.941 -17.391 1 94.38 26 VAL B N 1
ATOM 888 C CA . VAL B 1 26 ? -0.227 -7.855 -18.094 1 94.38 26 VAL B CA 1
ATOM 889 C C . VAL B 1 26 ? -0.67 -9.297 -17.859 1 94.38 26 VAL B C 1
ATOM 891 O O . VAL B 1 26 ? -0.258 -10.203 -18.594 1 94.38 26 VAL B O 1
ATOM 894 N N . GLU B 1 27 ? -1.467 -9.516 -16.859 1 94.94 27 GLU B N 1
ATOM 895 C CA . GLU B 1 27 ? -1.996 -10.844 -16.547 1 94.94 27 GLU B CA 1
ATOM 896 C C . GLU B 1 27 ? -3.318 -10.742 -15.789 1 94.94 27 GLU B C 1
ATOM 898 O O . GLU B 1 27 ? -3.551 -9.781 -15.062 1 94.94 27 GLU B O 1
ATOM 903 N N . GLU B 1 28 ? -4.164 -11.68 -16.047 1 97.06 28 GLU B N 1
ATOM 904 C CA . GLU B 1 28 ? -5.402 -11.852 -15.297 1 97.06 28 GLU B CA 1
ATOM 905 C C . GLU B 1 28 ? -5.684 -13.328 -15.031 1 97.06 28 GLU B C 1
ATOM 907 O O . GLU B 1 28 ? -5.512 -14.164 -15.914 1 97.06 28 GLU B O 1
ATOM 912 N N . PHE B 1 29 ? -6.078 -13.617 -13.805 1 97.31 29 PHE B N 1
ATOM 913 C CA . PHE B 1 29 ? -6.457 -14.984 -13.461 1 97.31 29 PHE B CA 1
ATOM 914 C C . PHE B 1 29 ? -7.473 -14.992 -12.32 1 97.31 29 PHE B C 1
ATOM 916 O O . PHE B 1 29 ? -7.734 -13.961 -11.703 1 97.31 29 PHE B O 1
ATOM 923 N N . GLN B 1 30 ? -8.086 -16.203 -12.086 1 98.06 30 GLN B N 1
ATOM 924 C CA . GLN B 1 30 ? -9.07 -16.359 -11.023 1 98.06 30 GLN B CA 1
ATOM 925 C C . GLN B 1 30 ? -8.539 -17.266 -9.906 1 98.06 30 GLN B C 1
ATOM 927 O O . GLN B 1 30 ? -7.668 -18.109 -10.148 1 98.06 30 GLN B O 1
ATOM 932 N N . SER B 1 31 ? -9.062 -16.984 -8.75 1 98.19 31 SER B N 1
ATOM 933 C CA . SER B 1 31 ? -8.711 -17.781 -7.582 1 98.19 31 SER B CA 1
ATOM 934 C C . SER B 1 31 ? -9.906 -17.938 -6.645 1 98.19 31 SER B C 1
ATOM 936 O O . SER B 1 31 ? -10.852 -17.156 -6.699 1 98.19 31 SER B O 1
ATOM 938 N N . GLY B 1 32 ? -9.805 -19 -5.84 1 98.31 32 GLY B N 1
ATOM 939 C CA . GLY B 1 32 ? -10.891 -19.234 -4.898 1 98.31 32 GLY B CA 1
ATOM 940 C C . GLY B 1 32 ? -10.797 -18.391 -3.646 1 98.31 32 GLY B C 1
ATOM 941 O O . GLY B 1 32 ? -11.797 -18.188 -2.949 1 98.31 32 GLY B O 1
ATOM 942 N N . THR B 1 33 ? -9.602 -17.953 -3.277 1 98.56 33 THR B N 1
ATOM 943 C CA . THR B 1 33 ? -9.383 -17.109 -2.109 1 98.56 33 THR B CA 1
ATOM 944 C C . THR B 1 33 ? -8.352 -16.031 -2.418 1 98.56 33 THR B C 1
ATOM 946 O O . THR B 1 33 ? -7.648 -16.094 -3.426 1 98.56 33 THR B O 1
ATOM 949 N N . ILE B 1 34 ? -8.336 -15.078 -1.521 1 98.69 34 ILE B N 1
ATOM 950 C CA . ILE B 1 34 ? -7.352 -14.008 -1.643 1 98.69 34 ILE B CA 1
ATOM 951 C C . ILE B 1 34 ? -5.945 -14.578 -1.459 1 98.69 34 ILE B C 1
ATOM 953 O O . ILE B 1 34 ? -5.023 -14.227 -2.199 1 98.69 34 ILE B O 1
ATOM 957 N N . SER B 1 35 ? -5.777 -15.445 -0.472 1 98.75 35 SER B N 1
ATOM 958 C CA . SER B 1 35 ? -4.461 -16.016 -0.218 1 98.75 35 SER B CA 1
ATOM 959 C C . SER B 1 35 ? -3.979 -16.844 -1.406 1 98.75 35 SER B C 1
ATOM 961 O O . SER B 1 35 ? -2.797 -16.812 -1.751 1 98.75 35 SER B O 1
ATOM 963 N N . GLU B 1 36 ? -4.875 -17.531 -2.062 1 98.25 36 GLU B N 1
ATOM 964 C CA . GLU B 1 36 ? -4.512 -18.281 -3.26 1 98.25 36 GLU B CA 1
ATOM 965 C C . GLU B 1 36 ? -4.078 -17.344 -4.391 1 98.25 36 GLU B C 1
ATOM 967 O O . GLU B 1 36 ? -3.117 -17.641 -5.102 1 98.25 36 GLU B O 1
ATOM 972 N N . ALA B 1 37 ? -4.793 -16.25 -4.605 1 98.38 37 ALA B N 1
ATOM 973 C CA . ALA B 1 37 ? -4.422 -15.273 -5.621 1 98.38 37 ALA B CA 1
ATOM 974 C C . ALA B 1 37 ? -3 -14.766 -5.395 1 98.38 37 ALA B C 1
ATOM 976 O O . ALA B 1 37 ? -2.223 -14.641 -6.344 1 98.38 37 ALA B O 1
ATOM 977 N N . ILE B 1 38 ? -2.648 -14.539 -4.102 1 98.38 38 ILE B N 1
ATOM 978 C CA . ILE B 1 38 ? -1.328 -14.023 -3.748 1 98.38 38 ILE B CA 1
ATOM 979 C C . ILE B 1 38 ? -0.269 -15.086 -4.027 1 98.38 38 ILE B C 1
ATOM 981 O O . ILE B 1 38 ? 0.751 -14.805 -4.66 1 98.38 38 ILE B O 1
ATOM 985 N N . ARG B 1 39 ? -0.503 -16.297 -3.643 1 96.88 39 ARG B N 1
ATOM 986 C CA . ARG B 1 39 ? 0.453 -17.391 -3.852 1 96.88 39 ARG B CA 1
ATOM 987 C C . ARG B 1 39 ? 0.668 -17.656 -5.336 1 96.88 39 ARG B C 1
ATOM 989 O O . ARG B 1 39 ? 1.804 -17.828 -5.785 1 96.88 39 ARG B O 1
ATOM 996 N N . ASP B 1 40 ? -0.459 -17.703 -6.051 1 95.44 40 ASP B N 1
ATOM 997 C CA . ASP B 1 40 ? -0.387 -17.984 -7.48 1 95.44 40 ASP B CA 1
ATOM 998 C C . ASP B 1 40 ? 0.404 -16.906 -8.219 1 95.44 40 ASP B C 1
ATOM 1000 O O . ASP B 1 40 ? 1.206 -17.203 -9.102 1 95.44 40 ASP B O 1
ATOM 1004 N N . CYS B 1 41 ? 0.142 -15.727 -7.859 1 96.5 41 CYS B N 1
ATOM 1005 C CA . CYS B 1 41 ? 0.859 -14.609 -8.469 1 96.5 41 CYS B CA 1
ATOM 1006 C C . CYS B 1 41 ? 2.355 -14.719 -8.203 1 96.5 41 CYS B C 1
ATOM 1008 O O . CYS B 1 41 ? 3.164 -14.547 -9.125 1 96.5 41 CYS B O 1
ATOM 1010 N N . ALA B 1 42 ? 2.709 -14.961 -6.977 1 94.81 42 ALA B N 1
ATOM 1011 C CA . ALA B 1 42 ? 4.113 -15.062 -6.59 1 94.81 42 ALA B CA 1
ATOM 1012 C C . ALA B 1 42 ? 4.793 -16.234 -7.301 1 94.81 42 ALA B C 1
ATOM 1014 O O . ALA B 1 42 ? 5.969 -16.141 -7.668 1 94.81 42 ALA B O 1
ATOM 1015 N N . GLY B 1 43 ? 4.086 -17.266 -7.5 1 87.81 43 GLY B N 1
ATOM 1016 C CA . GLY B 1 43 ? 4.617 -18.453 -8.133 1 87.81 43 GLY B CA 1
ATOM 1017 C C . GLY B 1 43 ? 4.855 -18.281 -9.617 1 87.81 43 GLY B C 1
ATOM 1018 O O . GLY B 1 43 ? 5.762 -18.906 -10.18 1 87.81 43 GLY B O 1
ATOM 1019 N N . ALA B 1 44 ? 4.004 -17.422 -10.195 1 77.62 44 ALA B N 1
ATOM 1020 C CA . ALA B 1 44 ? 4.07 -17.234 -11.641 1 77.62 44 ALA B CA 1
ATOM 1021 C C . ALA B 1 44 ? 5.062 -16.141 -12.008 1 77.62 44 ALA B C 1
ATOM 1023 O O . ALA B 1 44 ? 5.312 -15.891 -13.195 1 77.62 44 ALA B O 1
ATOM 1024 N N . SER B 1 45 ? 5.516 -15.586 -11.008 1 67.69 45 SER B N 1
ATOM 1025 C CA . SER B 1 45 ? 6.262 -14.359 -11.242 1 67.69 45 SER B CA 1
ATOM 1026 C C . SER B 1 45 ? 7.625 -14.648 -11.867 1 67.69 45 SER B C 1
ATOM 1028 O O . SER B 1 45 ? 8.234 -15.68 -11.586 1 67.69 45 SER B O 1
ATOM 1030 N N . LEU B 1 46 ? 7.797 -13.766 -12.797 1 66.75 46 LEU B N 1
ATOM 1031 C CA . LEU B 1 46 ? 8.961 -13.805 -13.672 1 66.75 46 LEU B CA 1
ATOM 1032 C C . LEU B 1 46 ? 10.234 -13.477 -12.898 1 66.75 46 LEU B C 1
ATOM 1034 O O . LEU B 1 46 ? 10.172 -12.906 -11.805 1 66.75 46 LEU B O 1
ATOM 1038 N N . GLN B 1 47 ? 11.258 -13.805 -13.656 1 74.69 47 GLN B N 1
ATOM 1039 C CA . GLN B 1 47 ? 12.594 -13.406 -13.227 1 74.69 47 GLN B CA 1
ATOM 1040 C C . GLN B 1 47 ? 12.711 -11.883 -13.141 1 74.69 47 GLN B C 1
ATOM 1042 O O . GLN B 1 47 ? 12.164 -11.172 -13.984 1 74.69 47 GLN B O 1
ATOM 1047 N N . GLY B 1 48 ? 13.289 -11.406 -12.055 1 84.31 48 GLY B N 1
ATOM 1048 C CA . GLY B 1 48 ? 13.578 -9.992 -11.93 1 84.31 48 GLY B CA 1
ATOM 1049 C C . GLY B 1 48 ? 12.531 -9.234 -11.141 1 84.31 48 GLY B C 1
ATOM 1050 O O . GLY B 1 48 ? 12.68 -8.031 -10.898 1 84.31 48 GLY B O 1
ATOM 1051 N N . LEU B 1 49 ? 11.578 -10.016 -10.773 1 91.69 49 LEU B N 1
ATOM 1052 C CA . LEU B 1 49 ? 10.547 -9.383 -9.961 1 91.69 49 LEU B CA 1
ATOM 1053 C C . LEU B 1 49 ? 10.906 -9.438 -8.477 1 91.69 49 LEU B C 1
ATOM 1055 O O . LEU B 1 49 ? 11.258 -10.5 -7.965 1 91.69 49 LEU B O 1
ATOM 1059 N N . ASP B 1 50 ? 10.828 -8.242 -7.887 1 93.81 50 ASP B N 1
ATOM 1060 C CA . ASP B 1 50 ? 11.172 -8.164 -6.469 1 93.81 50 ASP B CA 1
ATOM 1061 C C . ASP B 1 50 ? 9.93 -8.297 -5.598 1 93.81 50 ASP B C 1
ATOM 1063 O O . ASP B 1 50 ? 10.008 -8.742 -4.449 1 93.81 50 ASP B O 1
ATOM 1067 N N . GLY B 1 51 ? 8.844 -7.836 -6.094 1 96.5 51 GLY B N 1
ATOM 1068 C CA . GLY B 1 51 ? 7.637 -7.848 -5.289 1 96.5 51 GLY B CA 1
ATOM 1069 C C . GLY B 1 51 ? 6.457 -7.188 -5.977 1 96.5 51 GLY B C 1
ATOM 1070 O O . GLY B 1 51 ? 6.488 -6.953 -7.188 1 96.5 51 GLY B O 1
ATOM 1071 N N . PHE B 1 52 ? 5.43 -6.969 -5.203 1 97.69 52 PHE B N 1
ATOM 1072 C CA . PHE B 1 52 ? 4.188 -6.383 -5.703 1 97.69 52 PHE B CA 1
ATOM 1073 C C . PHE B 1 52 ? 3.66 -5.332 -4.738 1 97.69 52 PHE B C 1
ATOM 1075 O O . PHE B 1 52 ? 3.861 -5.434 -3.527 1 97.69 52 PHE B O 1
ATOM 1082 N N . HIS B 1 53 ? 2.955 -4.293 -5.234 1 98.44 53 HIS B N 1
ATOM 1083 C CA . HIS B 1 53 ? 1.926 -3.596 -4.473 1 98.44 53 HIS B CA 1
ATOM 1084 C C . HIS B 1 53 ? 0.615 -4.375 -4.477 1 98.44 53 HIS B C 1
ATOM 1086 O O . HIS B 1 53 ? 0.05 -4.641 -5.539 1 98.44 53 HIS B O 1
ATOM 1092 N N . ILE B 1 54 ? 0.039 -4.691 -3.297 1 98.81 54 ILE B N 1
ATOM 1093 C CA . ILE B 1 54 ? -1.092 -5.613 -3.26 1 98.81 54 ILE B CA 1
ATOM 1094 C C . ILE B 1 54 ? -2.35 -4.871 -2.816 1 98.81 54 ILE B C 1
ATOM 1096 O O . ILE B 1 54 ? -2.354 -4.215 -1.771 1 98.81 54 ILE B O 1
ATOM 1100 N N . TRP B 1 55 ? -3.338 -5.047 -3.656 1 98.69 55 TRP B N 1
ATOM 1101 C CA . TRP B 1 55 ? -4.625 -4.398 -3.43 1 98.69 55 TRP B CA 1
ATOM 1102 C C . TRP B 1 55 ? -5.742 -5.43 -3.328 1 98.69 55 TRP B C 1
ATOM 1104 O O . TRP B 1 55 ? -5.742 -6.43 -4.051 1 98.69 55 TRP B O 1
ATOM 1114 N N . TYR B 1 56 ? -6.656 -5.227 -2.475 1 98.75 56 TYR B N 1
ATOM 1115 C CA . TYR B 1 56 ? -7.973 -5.855 -2.447 1 98.75 56 TYR B CA 1
ATOM 1116 C C . TYR B 1 56 ? -9.078 -4.809 -2.514 1 98.75 56 TYR B C 1
ATOM 1118 O O . TYR B 1 56 ? -9.305 -4.07 -1.55 1 98.75 56 TYR B O 1
ATOM 1126 N N . GLY B 1 57 ? -9.719 -4.801 -3.691 1 97.31 57 GLY B N 1
ATOM 1127 C CA . GLY B 1 57 ? -10.602 -3.67 -3.91 1 97.31 57 GLY B CA 1
ATOM 1128 C C . GLY B 1 57 ? -9.883 -2.332 -3.846 1 97.31 57 GLY B C 1
ATOM 1129 O O . GLY B 1 57 ? -8.914 -2.109 -4.566 1 97.31 57 GLY B O 1
ATOM 1130 N N . HIS B 1 58 ? -10.383 -1.449 -3.002 1 97 58 HIS B N 1
ATOM 1131 C CA . HIS B 1 58 ? -9.812 -0.109 -2.902 1 97 58 HIS B CA 1
ATOM 1132 C C . HIS B 1 58 ? -8.773 -0.032 -1.788 1 97 58 HIS B C 1
ATOM 1134 O O . HIS B 1 58 ? -8.281 1.053 -1.467 1 97 58 HIS B O 1
ATOM 1140 N N . ILE B 1 59 ? -8.445 -1.189 -1.162 1 98.38 59 ILE B N 1
ATOM 1141 C CA . ILE B 1 59 ? -7.551 -1.26 -0.014 1 98.38 59 ILE B CA 1
ATOM 1142 C C . ILE B 1 59 ? -6.23 -1.9 -0.431 1 98.38 59 ILE B C 1
ATOM 1144 O O . ILE B 1 59 ? -6.211 -2.826 -1.246 1 98.38 59 ILE B O 1
ATOM 1148 N N . SER B 1 60 ? -5.109 -1.403 0.157 1 98.75 60 SER B N 1
ATOM 1149 C CA . SER B 1 60 ? -3.791 -1.956 -0.131 1 98.75 60 SER B CA 1
ATOM 1150 C C . SER B 1 60 ? -3.027 -2.258 1.153 1 98.75 60 SER B C 1
ATOM 1152 O O . SER B 1 60 ? -3.084 -1.486 2.111 1 98.75 60 SER B O 1
ATOM 1154 N N . ILE B 1 61 ? -2.275 -3.348 1.068 1 98.75 61 ILE B N 1
ATOM 1155 C CA . ILE B 1 61 ? -1.362 -3.621 2.172 1 98.75 61 ILE B CA 1
ATOM 1156 C C . ILE B 1 61 ? 0.055 -3.201 1.788 1 98.75 61 ILE B C 1
ATOM 1158 O O . ILE B 1 61 ? 1.011 -3.484 2.514 1 98.75 61 ILE B O 1
ATOM 1162 N N . GLY B 1 62 ? 0.217 -2.582 0.654 1 98.69 62 GLY B N 1
ATOM 1163 C CA . GLY B 1 62 ? 1.485 -1.971 0.289 1 98.69 62 GLY B CA 1
ATOM 1164 C C . GLY B 1 62 ? 2.408 -2.914 -0.46 1 98.69 62 GLY B C 1
ATOM 1165 O O . GLY B 1 62 ? 1.956 -3.904 -1.037 1 98.69 62 GLY B O 1
ATOM 1166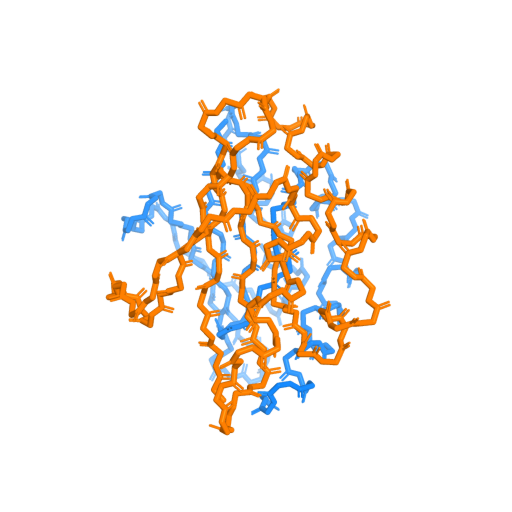 N N . THR B 1 63 ? 3.68 -2.486 -0.568 1 98.44 63 THR B N 1
ATOM 1167 C CA . THR B 1 63 ? 4.727 -3.232 -1.257 1 98.44 63 THR B CA 1
ATOM 1168 C C . THR B 1 63 ? 5.121 -4.473 -0.46 1 98.44 63 THR B C 1
ATOM 1170 O O . THR B 1 63 ? 5.422 -4.383 0.732 1 98.44 63 THR B O 1
ATOM 1173 N N . THR B 1 64 ? 5.094 -5.594 -1.106 1 98.19 64 THR B N 1
ATOM 1174 C CA . THR B 1 64 ? 5.363 -6.887 -0.484 1 98.19 64 THR B CA 1
ATOM 1175 C C . THR B 1 64 ? 6.336 -7.699 -1.329 1 98.19 64 THR B C 1
ATOM 1177 O O . THR B 1 64 ? 6.188 -7.785 -2.551 1 98.19 64 THR B O 1
ATOM 1180 N N . SER B 1 65 ? 7.34 -8.258 -0.675 1 96.81 65 SER B N 1
ATOM 1181 C CA . SER B 1 65 ? 8.328 -9.039 -1.411 1 96.81 65 SER B CA 1
ATOM 1182 C C . SER B 1 65 ? 7.75 -10.367 -1.877 1 96.81 65 SER B C 1
ATOM 1184 O O . SER B 1 65 ? 6.832 -10.906 -1.253 1 96.81 65 SER B O 1
ATOM 1186 N N . LEU B 1 66 ? 8.359 -10.945 -2.918 1 96 66 LEU B N 1
ATOM 1187 C CA . LEU B 1 66 ? 7.945 -12.258 -3.404 1 96 66 LEU B CA 1
ATOM 1188 C C . LEU B 1 66 ? 8.109 -13.32 -2.318 1 96 66 LEU B C 1
ATOM 1190 O O . LEU B 1 66 ? 7.277 -14.227 -2.199 1 96 66 LEU B O 1
ATOM 1194 N N . TYR B 1 67 ? 9.156 -13.188 -1.629 1 94.56 67 TYR B N 1
ATOM 1195 C CA . TYR B 1 67 ? 9.406 -14.141 -0.552 1 94.56 67 TYR B CA 1
ATOM 1196 C C . TYR B 1 67 ? 8.242 -14.172 0.427 1 94.56 67 TYR B C 1
ATOM 1198 O O . TYR B 1 67 ? 7.723 -15.25 0.75 1 94.56 67 TYR B O 1
ATOM 1206 N N . VAL B 1 68 ? 7.77 -13.039 0.903 1 96.94 68 VAL B N 1
ATOM 1207 C CA . VAL B 1 68 ? 6.672 -12.953 1.864 1 96.94 68 VAL B CA 1
ATOM 1208 C C . VAL B 1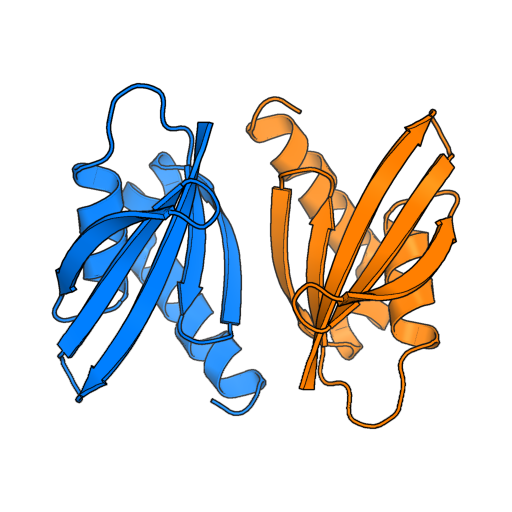 68 ? 5.383 -13.453 1.224 1 96.94 68 VAL B C 1
ATOM 1210 O O . VAL B 1 68 ? 4.598 -14.164 1.863 1 96.94 68 VAL B O 1
ATOM 1213 N N . MET B 1 69 ? 5.191 -13.125 -0.007 1 97.38 69 MET B N 1
ATOM 1214 C CA . MET B 1 69 ? 3.996 -13.57 -0.716 1 97.38 69 MET B CA 1
ATOM 1215 C C . MET B 1 69 ? 3.926 -15.094 -0.761 1 97.38 69 MET B C 1
ATOM 1217 O O . MET B 1 69 ? 2.855 -15.68 -0.58 1 97.38 69 MET B O 1
ATOM 1221 N N . ARG B 1 70 ? 5.055 -15.75 -0.971 1 95.19 70 ARG B N 1
ATOM 1222 C CA . ARG B 1 70 ? 5.102 -17.203 -1.104 1 95.19 70 ARG B CA 1
ATOM 1223 C C . ARG B 1 70 ? 4.918 -17.875 0.249 1 95.19 70 ARG B C 1
ATOM 1225 O O . ARG B 1 70 ? 4.273 -18.922 0.341 1 95.19 70 ARG B O 1
ATOM 1232 N N . HIS B 1 7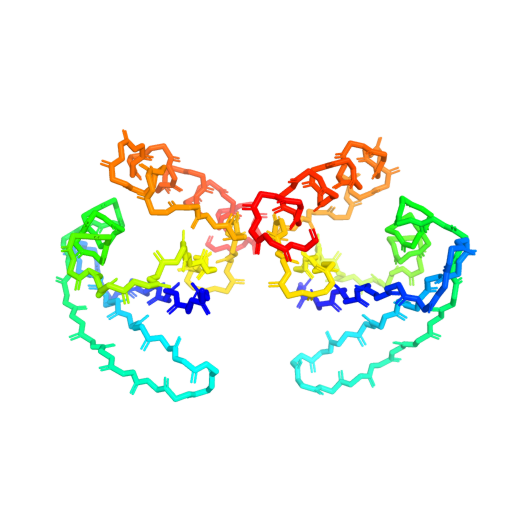1 ? 5.344 -17.203 1.279 1 96.5 71 HIS B N 1
ATOM 1233 C CA . HIS B 1 71 ? 5.465 -17.938 2.537 1 96.5 71 HIS B CA 1
ATOM 1234 C C . HIS B 1 71 ? 4.402 -17.484 3.537 1 96.5 71 HIS B C 1
ATOM 1236 O O . HIS B 1 71 ? 4.152 -18.172 4.531 1 96.5 71 HIS B O 1
ATOM 1242 N N . ASP B 1 72 ? 3.768 -16.375 3.291 1 98.12 72 ASP B N 1
ATOM 1243 C CA . ASP B 1 72 ? 2.857 -15.82 4.293 1 98.12 72 ASP B CA 1
ATOM 1244 C C . ASP B 1 72 ? 1.581 -15.289 3.648 1 98.12 72 ASP B C 1
ATOM 1246 O O . ASP B 1 72 ? 1.009 -14.305 4.113 1 98.12 72 ASP B O 1
ATOM 1250 N N . ALA B 1 73 ? 1.161 -15.898 2.607 1 98.44 73 ALA B N 1
ATOM 1251 C CA . ALA B 1 73 ? 0.011 -15.422 1.841 1 98.44 73 ALA B CA 1
ATOM 1252 C C . ALA B 1 73 ? -1.239 -15.359 2.713 1 98.44 73 ALA B C 1
ATOM 1254 O O . ALA B 1 73 ? -2.062 -14.453 2.559 1 98.44 73 ALA B O 1
ATOM 1255 N N . GLU B 1 74 ? -1.418 -16.312 3.615 1 98.62 74 GLU B N 1
ATOM 1256 C CA . GLU B 1 74 ? -2.602 -16.328 4.469 1 98.62 74 GLU B CA 1
ATOM 1257 C C . GLU B 1 74 ? -2.645 -15.102 5.371 1 98.62 74 GLU B C 1
ATOM 1259 O O . GLU B 1 74 ? -3.701 -14.492 5.547 1 98.62 74 GLU B O 1
ATOM 1264 N N . THR B 1 75 ? -1.578 -14.781 5.969 1 98.69 75 THR B N 1
ATOM 1265 C CA . THR B 1 75 ? -1.504 -13.602 6.824 1 98.69 75 THR B CA 1
ATOM 1266 C C . THR B 1 75 ? -1.762 -12.328 6.02 1 98.69 75 THR B C 1
ATOM 1268 O O . THR B 1 75 ? -2.473 -11.438 6.477 1 98.69 75 THR B O 1
ATOM 1271 N N . LEU B 1 76 ? -1.21 -12.242 4.844 1 98.75 76 LEU B N 1
ATOM 1272 C CA . LEU B 1 76 ? -1.431 -11.102 3.967 1 98.75 76 LEU B CA 1
ATOM 1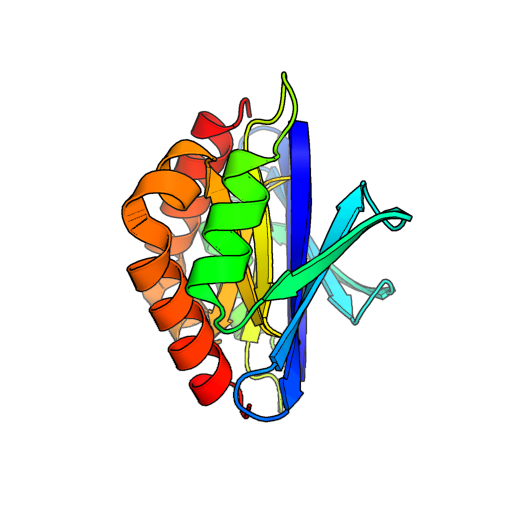273 C C . LEU B 1 76 ? -2.91 -10.953 3.623 1 98.75 76 LEU B C 1
ATOM 1275 O O . LEU B 1 76 ? -3.453 -9.852 3.656 1 98.75 76 LEU B O 1
ATOM 1279 N N . ALA B 1 77 ? -3.512 -12.07 3.328 1 98.81 77 ALA B N 1
ATOM 1280 C CA . ALA B 1 77 ? -4.934 -12.07 3.002 1 98.81 77 ALA B CA 1
ATOM 1281 C C . ALA B 1 77 ? -5.77 -11.602 4.188 1 98.81 77 ALA B C 1
ATOM 1283 O O . ALA B 1 77 ? -6.699 -10.805 4.02 1 98.81 77 ALA B O 1
ATOM 1284 N N . GLN B 1 78 ? -5.402 -12.055 5.289 1 98.69 78 GLN B N 1
ATOM 1285 C CA . GLN B 1 78 ? -6.117 -11.641 6.492 1 98.69 78 GLN B CA 1
ATOM 1286 C C . GLN B 1 78 ? -5.992 -10.141 6.715 1 98.69 78 GLN B C 1
ATOM 1288 O O . GLN B 1 78 ? -6.965 -9.477 7.086 1 98.69 78 GLN B O 1
ATOM 1293 N N . ARG B 1 79 ? -4.844 -9.641 6.531 1 98.31 79 ARG B N 1
ATOM 1294 C CA . ARG B 1 79 ? -4.633 -8.211 6.676 1 98.31 79 ARG B CA 1
ATOM 1295 C C . ARG B 1 79 ? -5.477 -7.426 5.672 1 98.31 79 ARG B C 1
ATOM 1297 O O . ARG B 1 79 ? -6.078 -6.406 6.023 1 98.31 79 ARG B O 1
ATOM 1304 N N . LEU B 1 80 ? -5.531 -7.902 4.492 1 98.62 80 LEU B N 1
ATOM 1305 C CA . LEU B 1 80 ? -6.328 -7.25 3.459 1 98.62 80 LEU B CA 1
ATOM 1306 C C . LEU B 1 80 ? -7.805 -7.219 3.848 1 98.62 80 LEU B C 1
ATOM 1308 O O . LEU B 1 80 ? -8.453 -6.172 3.762 1 98.62 80 LEU B O 1
ATOM 1312 N N . VAL B 1 81 ? -8.289 -8.328 4.258 1 98.06 81 VAL B N 1
ATOM 1313 C CA . VAL B 1 81 ? -9.703 -8.43 4.598 1 98.06 81 VAL B CA 1
ATOM 1314 C C . VAL B 1 81 ? -10.008 -7.555 5.809 1 98.06 81 VAL B C 1
ATOM 1316 O O . VAL B 1 81 ? -11.008 -6.84 5.828 1 98.06 81 VAL B O 1
ATOM 1319 N N . SER B 1 82 ? -9.18 -7.652 6.789 1 98 82 SER B N 1
ATOM 1320 C CA . SER B 1 82 ? -9.367 -6.844 7.988 1 98 82 SER B CA 1
ATOM 1321 C C . SER B 1 82 ? -9.352 -5.355 7.66 1 98 82 SER B C 1
ATOM 1323 O O . SER B 1 82 ? -10.227 -4.605 8.102 1 98 82 SER B O 1
ATOM 1325 N N . LEU B 1 83 ? -8.383 -4.934 6.93 1 97.62 83 LEU B N 1
ATOM 1326 C CA . LEU B 1 83 ? -8.273 -3.531 6.543 1 97.62 83 LEU B CA 1
ATOM 1327 C C . LEU B 1 83 ? -9.461 -3.104 5.688 1 97.62 83 LEU B C 1
ATOM 1329 O O . LEU B 1 83 ? -9.992 -2.008 5.867 1 97.62 83 LEU B O 1
ATOM 1333 N N . HIS B 1 84 ? -9.812 -3.924 4.793 1 97.62 84 HIS B N 1
ATOM 1334 C CA . HIS B 1 84 ? -10.961 -3.654 3.938 1 97.62 84 HIS B CA 1
ATOM 1335 C C . HIS B 1 84 ? -12.211 -3.389 4.77 1 97.62 84 HIS B C 1
ATOM 1337 O O . HIS B 1 84 ? -12.961 -2.449 4.488 1 97.62 84 HIS B O 1
ATOM 1343 N N . SER B 1 85 ? -12.367 -4.227 5.75 1 96.31 85 SER B N 1
ATOM 1344 C CA . SER B 1 85 ? -13.516 -4.07 6.633 1 96.31 85 SER B CA 1
ATOM 1345 C C . SER B 1 85 ? -13.445 -2.764 7.414 1 96.31 85 SER B C 1
ATOM 1347 O O . SER B 1 85 ? -14.469 -2.119 7.652 1 96.31 85 SER B O 1
ATOM 1349 N N . GLN B 1 86 ? -12.281 -2.344 7.82 1 95 86 GLN B N 1
ATOM 1350 C CA . GLN B 1 86 ? -12.07 -1.12 8.586 1 95 86 GLN B CA 1
ATOM 1351 C C . GLN B 1 86 ? -12.484 0.109 7.781 1 95 86 GLN B C 1
ATOM 1353 O O . GLN B 1 86 ? -12.922 1.112 8.352 1 95 86 GLN B O 1
ATOM 1358 N N . PHE B 1 87 ? -12.289 0.037 6.488 1 94.81 87 PHE B N 1
ATOM 1359 C CA . PHE B 1 87 ? -12.523 1.221 5.668 1 94.81 87 PHE B CA 1
ATOM 1360 C C . PHE B 1 87 ? -13.805 1.077 4.859 1 94.81 87 PHE B C 1
ATOM 1362 O O . PHE B 1 87 ? -13.961 1.712 3.816 1 94.81 87 PHE B O 1
ATOM 1369 N N . GLY B 1 88 ? -14.742 0.42 5.336 1 81.81 88 GLY B N 1
ATOM 1370 C CA . GLY B 1 88 ? -16.094 0.348 4.816 1 81.81 88 GLY B CA 1
ATOM 1371 C C . GLY B 1 88 ? -16.25 -0.627 3.662 1 81.81 88 GLY B C 1
ATOM 1372 O O . GLY B 1 88 ? -17.062 -0.417 2.764 1 81.81 88 GLY B O 1
ATOM 1373 N N . GLY B 1 89 ? -15.375 -1.508 3.623 1 68.56 89 GLY B N 1
ATOM 1374 C CA . GLY B 1 89 ? -15.641 -2.6 2.701 1 68.56 89 GLY B CA 1
ATOM 1375 C C . GLY B 1 89 ? -16.641 -3.602 3.236 1 68.56 89 GLY B C 1
ATOM 1376 O O . GLY B 1 89 ? -17 -3.559 4.414 1 68.56 89 GLY B O 1
#

Secondary structure (DSSP, 8-state):
-EEEEEEEEEETTEEEEEEEETTEEEEEEEESSHHHHHHHHHHHPPTT--EEEEEETTEEEEEEEHHHHHH-HHHHHHHHHHHHHHTT-/-EEEEEEEEEETTEEEEEEEETTEEEEEEEESSHHHHHHHHHHHPPTT--EEEEEETTEEEEEEEHHHHHH-HHHHHHHHHHHHHHTT-

Solvent-accessible surface area (backbone atoms only — not comparable to full-atom values): 9221 Å² total; per-residue (Å²): 84,72,36,34,39,41,32,37,79,76,47,96,64,35,28,42,34,36,33,22,58,84,89,42,76,78,45,75,49,76,26,61,40,64,29,50,41,41,31,52,50,43,70,66,52,59,90,71,58,50,27,28,36,40,28,47,68,95,32,33,68,12,55,41,46,39,67,52,29,62,75,40,19,61,62,52,33,49,50,44,53,53,52,27,48,73,73,74,91,83,74,35,34,38,41,31,36,79,76,46,95,64,35,27,43,34,33,33,23,58,84,90,42,76,77,46,74,50,77,26,62,40,65,29,51,41,40,32,52,50,43,69,67,52,58,90,72,56,49,28,29,34,39,29,47,68,96,32,32,67,13,54,41,45,38,68,50,29,62,73,40,20,60,61,54,32,49,50,43,53,54,50,26,50,72,72,73,92

Nearest PDB structures (foldseek):
  2vrt-assembly1_A  TM=7.672E-01  e=4.334E-01  Escherichia coli
  2bx2-assembly1_L  TM=7.170E-01  e=1.306E+00  Escherichia coli
  3bex-assembly2_C  TM=5.372E-01  e=4.624E-01  unclassified
  6g63-assembly1_N  TM=6.769E-01  e=1.586E+00  Escherichia coli K-12
  2vrt-assembly3_C  TM=3.135E-01  e=6.396E-01  Escherichia coli

Radius of gyration: 16.03 Å; Cα contacts (8 Å, |Δi|>4): 352; chains: 2; bounding box: 37×40×35 Å

Sequence (178 aa):
MILTLHIDKEEPGLYTARVLHGQAEVEEFQSGTISEAIRDCAGASLQGLDGFHIWYGHISIGTTSLYVMRHDAETLAQRLVSLHSQFGGMILTLHIDKEEPGLYTARVLHGQAEVEEFQSGTISEAIRDCAGASLQGLDGFHIWYGHISIGTTSLYVMRHDAETLAQRLVSLHSQFGG

Organism: Delftia acidovorans (strain DSM 14801 / SPH-1) (NCBI:txid398578)

Foldseek 3Di:
DEWAWEWEDPDQQWIKIFIDDVPRTDDIDIGRAQLRSLQVCLVPDDPPYQFYFYAYVVDTPGTDGSVCSNPPSVVRRVVRVVVCVVVPD/DEWAWEWEDPDQQWIKIFIDDVPRTDDIDIGRAQLRSLQVCLVPDDPPYQFYFYAYVVDTPGTDGSVCSNPPSVVRRVVRVVVCVVVPD

pLDDT: mean 95.19, std 6.63, range [66.75, 98.81]